Protein AF-A0A920QX71-F1 (afdb_monomer_lite)

Radius of gyration: 16.24 Å; chains: 1; bounding box: 43×26×51 Å

Sequence (111 aa):
MPLLYALRDELGLNNPLFGCGLAQCGACTVLMDGQPTRAPCVVPVAAATGKLQTLNGIRLPISPILCSKLLSTSKSFCGYCVNGWIMYSVALRETATRLQRMRRFVRSLRD

Structure (mmCIF, N/CA/C/O backbone):
data_AF-A0A920QX71-F1
#
_entry.id   AF-A0A920QX71-F1
#
loop_
_atom_site.group_PDB
_atom_site.id
_atom_site.type_symbol
_atom_site.label_atom_id
_atom_site.label_alt_id
_atom_site.label_comp_id
_atom_site.label_asym_id
_atom_site.label_entity_id
_atom_site.label_seq_id
_atom_site.pdbx_PDB_ins_code
_atom_site.Cartn_x
_atom_site.Cartn_y
_atom_site.Cartn_z
_atom_site.occupancy
_atom_site.B_iso_or_equiv
_atom_site.auth_seq_id
_atom_site.auth_comp_id
_atom_site.auth_asym_id
_atom_site.auth_atom_id
_atom_site.pdbx_PDB_model_num
ATOM 1 N N . MET A 1 1 ? -3.036 -7.388 -16.157 1.00 91.75 1 MET A N 1
ATOM 2 C CA . MET A 1 1 ? -2.042 -6.376 -15.740 1.00 91.75 1 MET A CA 1
ATOM 3 C C . MET A 1 1 ? -2.035 -6.239 -14.217 1.00 91.75 1 MET A C 1
ATOM 5 O O . MET A 1 1 ? -3.121 -6.172 -13.640 1.00 91.75 1 MET A O 1
ATOM 9 N N . PRO A 1 2 ? -0.857 -6.239 -13.566 1.00 95.81 2 PRO A N 1
ATOM 10 C CA . PRO A 1 2 ? -0.716 -5.872 -12.156 1.00 95.81 2 PRO A CA 1
ATOM 11 C C . PRO A 1 2 ? -1.242 -4.469 -11.836 1.00 95.81 2 PRO A C 1
ATOM 13 O O . PRO A 1 2 ? -1.062 -3.539 -12.620 1.00 95.81 2 PRO A O 1
ATOM 16 N N . LEU A 1 3 ? -1.847 -4.312 -10.660 1.00 96.06 3 LEU A N 1
ATOM 17 C CA . LEU A 1 3 ? -2.426 -3.059 -10.178 1.00 96.06 3 LEU A CA 1
ATOM 18 C C . LEU A 1 3 ? -1.407 -1.912 -10.186 1.00 96.06 3 LEU A C 1
ATOM 20 O O . LEU A 1 3 ? -1.758 -0.786 -10.517 1.00 96.06 3 LEU A O 1
ATOM 24 N N . LEU A 1 4 ? -0.146 -2.189 -9.854 1.00 96.19 4 LEU A N 1
ATOM 25 C CA . LEU A 1 4 ? 0.913 -1.181 -9.839 1.00 96.19 4 LEU A CA 1
ATOM 26 C C . LEU A 1 4 ? 1.075 -0.471 -11.189 1.00 96.19 4 LEU A C 1
ATOM 28 O O . LEU A 1 4 ? 1.216 0.747 -11.201 1.00 96.19 4 LEU A O 1
ATOM 32 N N . TYR A 1 5 ? 1.037 -1.209 -12.298 1.00 95.50 5 TYR A N 1
ATOM 33 C CA . TYR A 1 5 ? 1.189 -0.625 -13.633 1.00 95.50 5 TYR A CA 1
ATOM 34 C C . TYR A 1 5 ? -0.042 0.192 -14.019 1.00 95.50 5 TYR A C 1
ATOM 36 O O . TYR A 1 5 ? 0.097 1.319 -14.466 1.00 95.50 5 TYR A O 1
ATOM 44 N N . ALA A 1 6 ? -1.249 -0.284 -13.695 1.00 95.25 6 ALA A N 1
ATOM 45 C CA . ALA A 1 6 ? -2.459 0.520 -13.872 1.00 95.25 6 ALA A CA 1
ATOM 46 C C . ALA A 1 6 ? -2.394 1.845 -13.080 1.00 95.25 6 ALA A C 1
ATOM 48 O O . ALA A 1 6 ? -2.750 2.903 -13.586 1.00 95.25 6 ALA A O 1
ATOM 49 N N . LEU A 1 7 ? -1.906 1.815 -11.834 1.00 94.50 7 LEU A N 1
ATOM 50 C CA . LEU A 1 7 ? -1.780 3.024 -11.015 1.00 94.50 7 LEU A CA 1
ATOM 51 C C . LEU A 1 7 ? -0.736 4.002 -11.569 1.00 94.50 7 LEU A C 1
ATOM 53 O O . LEU A 1 7 ? -0.971 5.207 -11.548 1.00 94.50 7 LEU A O 1
ATOM 57 N N . ARG A 1 8 ? 0.417 3.508 -12.021 1.00 94.31 8 ARG A N 1
ATOM 58 C CA . ARG A 1 8 ? 1.532 4.355 -12.464 1.00 94.31 8 ARG A CA 1
ATOM 59 C C . ARG A 1 8 ? 1.371 4.824 -13.903 1.00 94.31 8 ARG A C 1
ATOM 61 O O . ARG A 1 8 ? 1.456 6.021 -14.150 1.00 94.31 8 ARG A O 1
ATOM 68 N N . ASP A 1 9 ? 1.132 3.888 -14.809 1.00 94.12 9 ASP A N 1
ATOM 69 C CA . ASP A 1 9 ? 1.249 4.104 -16.249 1.00 94.12 9 ASP A CA 1
ATOM 70 C C . ASP A 1 9 ? -0.056 4.678 -16.815 1.00 94.12 9 ASP A C 1
ATOM 72 O O . ASP A 1 9 ? -0.022 5.641 -17.573 1.00 94.12 9 ASP A O 1
ATOM 76 N N . GLU A 1 10 ? -1.209 4.169 -16.365 1.00 94.50 10 GLU A N 1
ATOM 77 C CA . GLU A 1 10 ? -2.523 4.644 -16.831 1.00 94.50 10 GLU A CA 1
ATOM 78 C C . GLU A 1 10 ? -3.039 5.841 -16.015 1.00 94.50 10 GLU A C 1
ATOM 80 O O . GLU A 1 10 ? -3.641 6.764 -16.559 1.00 94.50 10 GLU A O 1
ATOM 85 N N . LEU A 1 11 ? -2.821 5.844 -14.691 1.00 93.81 11 LEU A N 1
ATOM 86 C CA . LEU A 1 11 ? -3.369 6.868 -13.784 1.00 93.81 11 LEU A CA 1
ATOM 87 C C . LEU A 1 11 ? -2.343 7.910 -13.308 1.00 93.81 11 LEU A C 1
ATOM 89 O O . LEU A 1 11 ? -2.708 8.832 -12.575 1.00 93.81 11 LEU A O 1
ATOM 93 N N . GLY A 1 12 ? -1.063 7.778 -13.671 1.00 93.56 12 GLY A N 1
ATOM 94 C CA . GLY A 1 12 ? -0.013 8.738 -13.304 1.00 93.56 12 GLY A CA 1
ATOM 95 C C . GLY A 1 12 ? 0.299 8.814 -11.800 1.00 93.56 12 GLY A C 1
ATOM 96 O O . GLY A 1 12 ? 0.961 9.749 -11.336 1.00 93.56 12 GLY A O 1
ATOM 97 N N . LEU A 1 13 ? -0.173 7.857 -10.996 1.00 93.06 13 LEU A N 1
ATOM 98 C CA . LEU A 1 13 ? 0.045 7.816 -9.552 1.00 93.06 13 LEU A CA 1
ATOM 99 C C . LEU A 1 13 ? 1.407 7.178 -9.259 1.00 93.06 13 LEU A C 1
ATOM 101 O O . LEU A 1 13 ? 1.522 5.978 -9.023 1.00 93.06 13 LEU A O 1
ATOM 105 N N . ASN A 1 14 ? 2.450 8.007 -9.241 1.00 88.38 14 ASN A N 1
ATOM 106 C CA . ASN A 1 14 ? 3.848 7.560 -9.196 1.00 88.38 14 ASN A CA 1
ATOM 107 C C . ASN A 1 14 ? 4.412 7.210 -7.805 1.00 88.38 14 ASN A C 1
ATOM 109 O O . ASN A 1 14 ? 5.545 6.736 -7.716 1.00 88.38 14 ASN A O 1
ATOM 113 N N . ASN A 1 15 ? 3.657 7.431 -6.725 1.00 87.75 15 ASN A N 1
ATOM 114 C CA . ASN A 1 15 ? 4.131 7.184 -5.355 1.00 87.75 15 ASN A CA 1
ATOM 115 C C . ASN A 1 15 ? 4.209 5.699 -4.954 1.00 87.75 15 ASN A C 1
ATOM 117 O O . ASN A 1 15 ? 5.153 5.326 -4.260 1.00 87.75 15 ASN A O 1
ATOM 121 N N . PRO A 1 16 ? 3.296 4.812 -5.387 1.00 93.69 16 PRO A N 1
ATOM 122 C CA . PRO A 1 16 ? 3.557 3.379 -5.371 1.00 93.69 16 PRO A CA 1
ATOM 123 C C . PRO A 1 16 ? 4.767 3.068 -6.259 1.00 93.69 16 PRO A C 1
ATOM 125 O O . PRO A 1 16 ? 4.708 3.219 -7.479 1.00 93.69 16 PRO A O 1
ATOM 128 N N . LEU A 1 17 ? 5.881 2.659 -5.650 1.00 92.50 17 LEU A N 1
ATOM 129 C CA . LEU A 1 17 ? 7.152 2.447 -6.349 1.00 92.50 17 LEU A CA 1
ATOM 130 C C . LEU A 1 17 ? 7.378 0.972 -6.700 1.00 92.50 17 LEU A C 1
ATOM 132 O O . LEU A 1 17 ? 7.096 0.077 -5.898 1.00 92.50 17 LEU A O 1
ATOM 136 N N . PHE A 1 18 ? 7.934 0.711 -7.885 1.00 94.50 18 PHE A N 1
ATOM 137 C CA . PHE A 1 18 ? 8.363 -0.629 -8.291 1.00 94.50 18 PHE A CA 1
ATOM 138 C C . PHE A 1 18 ? 9.694 -0.995 -7.619 1.00 94.50 18 PHE A C 1
ATOM 140 O O . PHE A 1 18 ? 10.757 -0.653 -8.110 1.00 94.50 18 PHE A O 1
ATOM 147 N N . GLY A 1 19 ? 9.646 -1.694 -6.483 1.00 93.81 19 GLY A N 1
ATOM 148 C CA . GLY A 1 19 ? 10.862 -2.148 -5.796 1.00 93.81 19 GLY A CA 1
ATOM 149 C C . GLY A 1 19 ? 11.364 -3.505 -6.289 1.00 93.81 19 GLY A C 1
ATOM 150 O O . GLY A 1 19 ? 12.345 -3.592 -7.010 1.00 93.81 19 GLY A O 1
ATOM 151 N N . CYS A 1 20 ? 10.698 -4.582 -5.862 1.00 95.31 20 CYS A N 1
ATOM 152 C CA . CYS A 1 20 ? 11.166 -5.953 -6.104 1.00 95.31 20 CYS A CA 1
ATOM 153 C C . CYS A 1 20 ? 10.351 -6.753 -7.129 1.00 95.31 20 CYS A C 1
ATOM 155 O O . CYS A 1 20 ? 10.770 -7.840 -7.489 1.00 95.31 20 CYS A O 1
ATOM 157 N N . GLY A 1 21 ? 9.134 -6.330 -7.492 1.00 94.62 21 GLY A N 1
ATOM 158 C CA . GLY A 1 21 ? 8.222 -7.124 -8.340 1.00 94.62 21 GLY A CA 1
ATOM 159 C C . GLY A 1 21 ? 7.670 -8.425 -7.720 1.00 94.62 21 GLY A C 1
ATOM 160 O O . GLY A 1 21 ? 6.814 -9.058 -8.316 1.00 94.62 21 GLY A O 1
ATOM 161 N N . LEU A 1 22 ? 8.122 -8.806 -6.518 1.00 95.38 22 LEU A N 1
ATOM 162 C CA . LEU A 1 22 ? 7.819 -10.091 -5.863 1.00 9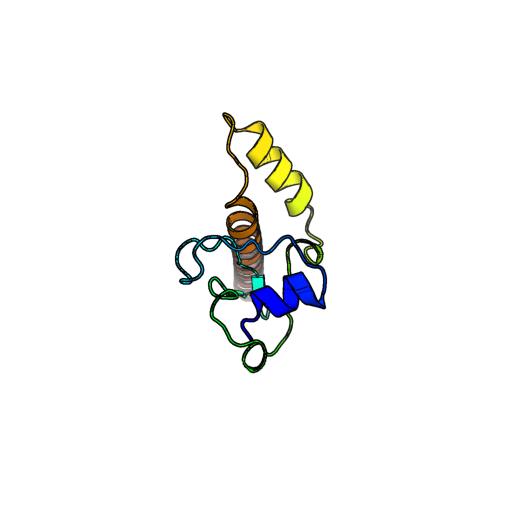5.38 22 LEU A CA 1
ATOM 163 C C . LEU A 1 22 ? 7.022 -9.967 -4.547 1.00 95.38 22 LEU A C 1
ATOM 165 O O . LEU A 1 22 ? 7.041 -10.873 -3.723 1.00 95.38 22 LEU A O 1
ATOM 169 N N . ALA A 1 23 ? 6.371 -8.826 -4.294 1.00 94.31 23 ALA A N 1
ATOM 170 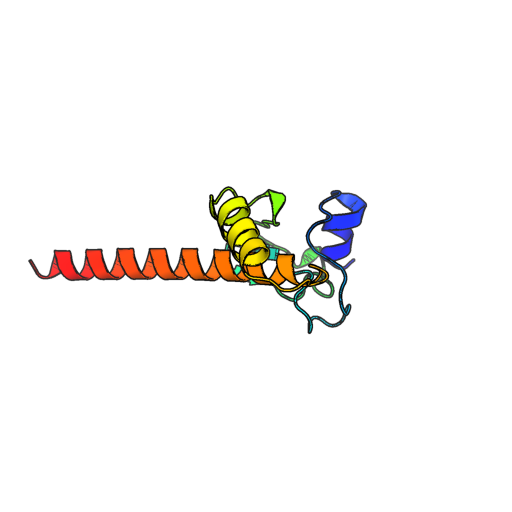C CA . ALA A 1 23 ? 5.624 -8.542 -3.053 1.00 94.31 23 ALA A CA 1
ATOM 171 C C . ALA A 1 23 ? 6.423 -8.603 -1.723 1.00 94.31 23 ALA A C 1
ATOM 173 O O . ALA A 1 23 ? 5.832 -8.638 -0.645 1.00 94.31 23 ALA A O 1
ATOM 174 N N . GLN A 1 24 ? 7.758 -8.534 -1.763 1.00 94.44 24 GLN A N 1
ATOM 175 C CA . GLN A 1 24 ? 8.609 -8.628 -0.566 1.00 94.44 24 GLN A CA 1
ATOM 176 C C . GLN A 1 24 ? 8.883 -7.260 0.089 1.00 94.44 24 GLN A C 1
ATOM 178 O O . GLN A 1 24 ? 8.614 -7.061 1.277 1.00 94.44 24 GLN A O 1
ATOM 183 N N . CYS A 1 25 ? 9.365 -6.284 -0.692 1.00 94.75 25 CYS A N 1
ATOM 184 C CA . CYS A 1 25 ? 9.867 -5.004 -0.164 1.00 94.75 25 CYS A CA 1
ATOM 185 C C . CYS A 1 25 ? 8.778 -4.043 0.348 1.00 94.75 25 CYS A C 1
ATOM 187 O O . CYS A 1 25 ? 9.060 -3.181 1.174 1.00 94.75 25 CYS A O 1
ATOM 189 N N . GLY A 1 26 ? 7.541 -4.150 -0.152 1.00 94.44 26 GLY A N 1
ATOM 190 C CA . GLY A 1 26 ? 6.4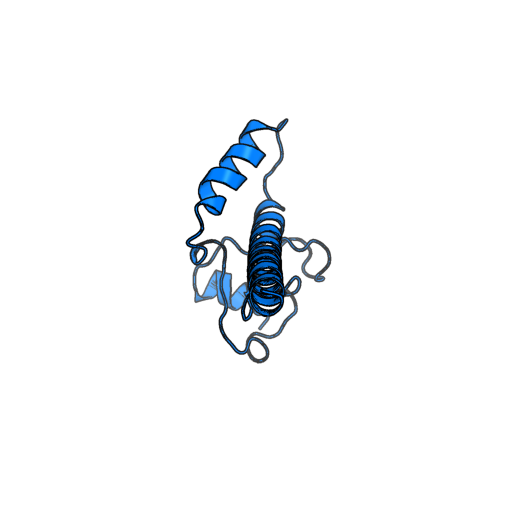42 -3.246 0.211 1.00 94.44 26 GLY A CA 1
ATOM 191 C C . GLY A 1 26 ? 6.550 -1.809 -0.332 1.00 94.44 26 GLY A C 1
ATOM 192 O O . GLY A 1 26 ? 5.709 -0.982 0.011 1.00 94.44 26 GLY A O 1
ATOM 193 N N . ALA A 1 27 ? 7.512 -1.484 -1.203 1.00 95.06 27 ALA A N 1
ATOM 194 C CA . ALA A 1 27 ? 7.637 -0.139 -1.790 1.00 95.06 27 ALA A CA 1
ATOM 195 C C . ALA A 1 27 ? 6.386 0.283 -2.591 1.00 95.06 27 ALA A C 1
ATOM 197 O O . ALA A 1 27 ? 5.992 1.447 -2.580 1.00 95.06 27 ALA A O 1
ATOM 198 N N . CYS A 1 28 ? 5.703 -0.686 -3.207 1.00 96.31 28 CYS A N 1
ATOM 199 C CA . CYS A 1 28 ? 4.474 -0.470 -3.969 1.00 96.31 28 CYS A CA 1
ATOM 200 C C . CYS A 1 28 ? 3.192 -0.420 -3.121 1.00 96.31 28 CYS A C 1
ATOM 202 O O . CYS A 1 28 ? 2.114 -0.459 -3.700 1.00 96.31 28 CYS A O 1
ATOM 204 N N . THR A 1 29 ? 3.276 -0.375 -1.783 1.00 96.19 29 THR A N 1
ATOM 205 C CA . THR A 1 29 ? 2.091 -0.485 -0.909 1.00 96.19 29 THR A CA 1
ATOM 206 C C . THR A 1 29 ? 1.058 0.604 -1.205 1.00 96.19 29 THR A C 1
ATOM 208 O O . THR A 1 29 ? 1.407 1.771 -1.388 1.00 96.19 29 THR A O 1
ATOM 211 N N . VAL A 1 30 ? -0.216 0.211 -1.204 1.00 95.31 30 VAL A N 1
ATOM 212 C CA . VAL A 1 30 ? -1.392 1.097 -1.240 1.00 95.31 30 VAL A CA 1
ATOM 213 C C . VAL A 1 30 ? -2.361 0.708 -0.124 1.00 95.31 30 VAL A C 1
ATOM 215 O O . VAL A 1 30 ? -2.183 -0.341 0.495 1.00 95.31 30 VAL A O 1
ATOM 218 N N . LEU A 1 31 ? -3.375 1.530 0.146 1.00 94.50 31 LEU A N 1
ATOM 219 C CA . LEU A 1 31 ? -4.489 1.132 1.004 1.00 94.50 31 LEU A CA 1
ATOM 220 C C . LEU A 1 31 ? -5.655 0.661 0.137 1.00 94.50 31 LEU A C 1
ATOM 222 O O . LEU A 1 31 ? -6.050 1.366 -0.790 1.00 94.50 31 LEU A O 1
ATOM 226 N N . MET A 1 32 ? -6.218 -0.490 0.476 1.00 93.56 32 MET A N 1
ATOM 227 C CA . MET A 1 32 ? -7.471 -1.009 -0.065 1.00 93.56 32 MET A CA 1
ATOM 228 C C . MET A 1 32 ? -8.452 -1.123 1.096 1.00 93.56 32 MET A C 1
ATOM 230 O O . MET A 1 32 ? -8.171 -1.815 2.074 1.00 93.56 32 MET A O 1
ATOM 234 N N . ASP A 1 33 ? -9.532 -0.345 1.053 1.00 91.75 33 ASP A N 1
ATOM 235 C CA . ASP A 1 33 ? -10.512 -0.230 2.144 1.00 91.75 33 ASP A CA 1
ATOM 236 C C . ASP A 1 33 ? -9.864 0.044 3.516 1.00 91.75 33 ASP A C 1
ATOM 238 O O . ASP A 1 33 ? -10.254 -0.472 4.564 1.00 91.75 33 ASP A O 1
ATOM 242 N N . GLY A 1 34 ? -8.820 0.879 3.504 1.00 90.19 34 GLY A N 1
ATOM 243 C CA . GLY A 1 34 ? -8.058 1.262 4.694 1.00 90.19 34 GLY A CA 1
ATOM 244 C C . GLY A 1 34 ? -7.033 0.227 5.173 1.00 90.19 34 GLY A C 1
ATOM 245 O O . GLY A 1 34 ? -6.303 0.518 6.121 1.00 90.19 34 GLY A O 1
ATOM 246 N N . GLN A 1 35 ? -6.927 -0.938 4.527 1.00 91.56 35 GLN A N 1
ATOM 247 C CA . GLN A 1 35 ? -5.923 -1.961 4.835 1.00 91.56 35 GLN A CA 1
ATOM 248 C C . GLN A 1 35 ? -4.707 -1.860 3.904 1.00 91.56 35 GLN A C 1
ATOM 250 O O . GLN A 1 35 ? -4.872 -1.643 2.705 1.00 91.56 35 GLN A O 1
ATOM 255 N N . PRO A 1 36 ? -3.474 -2.029 4.412 1.00 93.44 36 PRO A N 1
ATOM 256 C CA . PRO A 1 36 ? -2.275 -1.944 3.594 1.00 93.44 36 PRO A CA 1
ATOM 257 C C . PRO A 1 36 ? -2.107 -3.196 2.729 1.00 93.44 36 PRO A C 1
ATOM 259 O O . PRO A 1 36 ? -1.867 -4.296 3.226 1.00 93.44 36 PRO A O 1
ATOM 262 N N . THR A 1 37 ? -2.158 -3.020 1.413 1.00 92.88 37 THR A N 1
ATOM 263 C CA . THR A 1 37 ? -1.860 -4.061 0.426 1.00 92.88 37 THR A CA 1
ATOM 264 C C . THR A 1 37 ? -0.398 -3.937 0.003 1.00 92.88 37 THR A C 1
ATOM 266 O O . THR A 1 37 ? -0.038 -2.986 -0.685 1.00 92.88 37 THR A O 1
ATOM 269 N N . ARG A 1 38 ? 0.459 -4.898 0.384 1.00 86.25 38 ARG A N 1
ATOM 270 C CA . ARG A 1 38 ? 1.908 -4.909 0.045 1.00 86.25 38 ARG A CA 1
ATOM 271 C C . ARG A 1 38 ? 2.231 -5.327 -1.390 1.00 86.25 38 ARG A C 1
ATOM 273 O O . ARG A 1 38 ? 3.353 -5.139 -1.855 1.00 86.25 38 ARG A O 1
ATOM 280 N N . ALA A 1 39 ? 1.270 -5.963 -2.045 1.00 88.12 39 ALA A N 1
ATOM 281 C CA . ALA A 1 39 ? 1.443 -6.694 -3.287 1.00 88.12 39 ALA A CA 1
ATOM 282 C C . ALA A 1 39 ? 0.888 -6.033 -4.578 1.00 88.12 39 ALA A C 1
ATOM 284 O O . ALA A 1 39 ? 0.690 -6.777 -5.534 1.00 88.12 39 ALA A O 1
ATOM 285 N N . PRO A 1 40 ? 0.659 -4.704 -4.717 1.00 84.88 40 PRO A N 1
ATOM 286 C CA . PRO A 1 40 ? 0.163 -4.131 -5.979 1.00 84.88 40 PRO A CA 1
ATOM 287 C C . PRO A 1 40 ? 0.980 -4.495 -7.225 1.00 84.88 40 PRO A C 1
ATOM 289 O O . PRO A 1 40 ? 0.434 -4.534 -8.321 1.00 84.88 40 PRO A O 1
ATOM 292 N N . CYS A 1 41 ? 2.273 -4.799 -7.066 1.00 95.25 41 CYS A N 1
ATOM 293 C CA . CYS A 1 41 ? 3.139 -5.281 -8.148 1.00 95.25 41 CYS A CA 1
ATOM 294 C C . CYS A 1 41 ? 2.792 -6.680 -8.691 1.00 95.25 41 CYS A C 1
ATOM 296 O O . CYS A 1 41 ? 3.223 -7.000 -9.792 1.00 95.25 41 CYS A O 1
ATOM 298 N N . VAL A 1 42 ? 2.014 -7.491 -7.966 1.00 94.69 42 VAL A N 1
ATOM 299 C CA . VAL A 1 42 ? 1.597 -8.846 -8.387 1.00 94.69 42 VAL A CA 1
ATOM 300 C C . VAL A 1 42 ? 0.080 -9.058 -8.340 1.00 94.69 42 VAL A C 1
ATOM 302 O O . VAL A 1 42 ? -0.427 -9.967 -8.987 1.00 94.69 42 VAL A O 1
ATOM 305 N N . VAL A 1 43 ? -0.666 -8.219 -7.612 1.00 94.31 43 VAL A N 1
ATOM 306 C CA . VAL A 1 43 ? -2.136 -8.259 -7.568 1.00 94.31 43 VAL A CA 1
ATOM 307 C C . VAL A 1 43 ? -2.694 -7.831 -8.928 1.00 94.31 43 VAL A C 1
ATOM 309 O O . VAL A 1 43 ? -2.401 -6.715 -9.362 1.00 94.31 43 VAL A O 1
ATOM 312 N N . PRO A 1 44 ? -3.510 -8.656 -9.609 1.00 95.44 44 PRO A N 1
ATOM 313 C CA . PRO A 1 44 ? -4.181 -8.246 -10.837 1.00 95.44 44 PRO A CA 1
ATOM 314 C C . PRO A 1 44 ? -5.120 -7.064 -10.582 1.00 95.44 44 PRO A C 1
ATOM 316 O O . PRO A 1 44 ? -5.853 -7.067 -9.596 1.00 95.44 44 PRO A O 1
ATOM 319 N N . VAL A 1 45 ? -5.166 -6.089 -11.495 1.00 94.50 45 VAL A N 1
ATOM 320 C CA . VAL A 1 45 ? -6.072 -4.928 -11.370 1.00 94.50 45 VAL A CA 1
ATOM 321 C C . VAL A 1 45 ? -7.541 -5.345 -11.209 1.00 94.50 45 VAL A C 1
ATOM 323 O O . VAL A 1 45 ? -8.262 -4.745 -10.425 1.00 94.50 45 VAL A O 1
ATOM 326 N N . ALA A 1 46 ? -7.959 -6.435 -11.860 1.00 94.56 46 ALA A N 1
ATOM 327 C CA . ALA A 1 46 ? -9.314 -6.976 -11.753 1.00 94.56 46 ALA A CA 1
ATOM 328 C C . ALA A 1 46 ? -9.669 -7.486 -10.342 1.00 94.56 46 ALA A C 1
ATOM 330 O O . ALA A 1 46 ? -10.842 -7.540 -9.991 1.00 94.56 46 ALA A O 1
ATOM 331 N N . ALA A 1 47 ? -8.670 -7.849 -9.532 1.00 92.19 47 ALA A N 1
ATOM 332 C CA . ALA A 1 47 ? -8.864 -8.273 -8.146 1.00 92.19 47 ALA A CA 1
ATOM 333 C C . ALA A 1 47 ? -8.871 -7.090 -7.161 1.00 92.19 47 ALA A C 1
ATOM 335 O O . ALA A 1 47 ? -9.138 -7.275 -5.976 1.00 92.19 47 ALA A O 1
ATOM 336 N N . ALA A 1 48 ? -8.557 -5.877 -7.625 1.00 90.88 48 ALA A N 1
ATOM 337 C CA . ALA A 1 48 ? -8.525 -4.686 -6.794 1.00 90.88 48 ALA A CA 1
ATOM 338 C C . ALA A 1 48 ? -9.928 -4.076 -6.674 1.00 90.88 48 ALA A C 1
ATOM 340 O O . ALA A 1 48 ? -10.263 -3.095 -7.336 1.00 90.88 48 ALA A O 1
ATOM 341 N N . THR A 1 49 ? -10.760 -4.685 -5.834 1.00 89.44 49 THR A N 1
ATOM 342 C CA . THR A 1 49 ? -12.117 -4.212 -5.540 1.00 89.44 49 THR A CA 1
ATOM 343 C C . THR A 1 49 ? -12.126 -3.270 -4.338 1.00 89.44 49 THR A C 1
ATOM 345 O O . THR A 1 49 ? -11.336 -3.444 -3.414 1.00 89.44 49 THR A O 1
ATOM 348 N N . GLY A 1 50 ? -13.051 -2.309 -4.319 1.00 90.38 50 GLY A N 1
ATOM 349 C CA . GLY A 1 50 ? -13.222 -1.385 -3.195 1.00 90.38 50 GLY A CA 1
ATOM 350 C C . GLY A 1 50 ? -12.439 -0.081 -3.343 1.00 90.38 50 GLY A C 1
ATOM 351 O O . GLY A 1 50 ? -12.020 0.313 -4.436 1.00 90.38 50 GLY A O 1
ATOM 352 N N . LYS A 1 51 ? -12.284 0.644 -2.234 1.00 92.00 51 LYS A N 1
ATOM 353 C CA . LYS A 1 51 ? -11.656 1.965 -2.233 1.00 92.00 51 LYS A CA 1
ATOM 354 C C . LYS A 1 51 ? -10.139 1.833 -2.196 1.00 92.00 51 LYS A C 1
ATOM 356 O O . LYS A 1 51 ? -9.555 1.516 -1.160 1.00 92.00 51 LYS A O 1
ATOM 361 N N . LEU A 1 52 ? -9.497 2.190 -3.301 1.00 92.62 52 LEU A N 1
ATOM 362 C CA . LEU A 1 52 ? -8.050 2.354 -3.366 1.00 92.62 52 LEU A CA 1
ATOM 363 C C . LEU A 1 52 ? -7.628 3.758 -2.929 1.00 92.62 52 LEU A C 1
ATOM 365 O O . LEU A 1 52 ? -8.189 4.765 -3.365 1.00 92.62 52 LEU A O 1
ATOM 369 N N . GLN A 1 53 ? -6.604 3.834 -2.084 1.00 92.88 53 GLN A N 1
ATOM 370 C CA . GLN A 1 53 ? -5.943 5.085 -1.727 1.00 92.88 53 GLN A CA 1
ATOM 371 C C . GLN A 1 53 ? -4.429 4.929 -1.860 1.00 92.88 53 GLN A C 1
ATOM 373 O O . GLN A 1 53 ? -3.824 4.015 -1.301 1.00 92.88 53 GLN A O 1
ATOM 378 N N . THR A 1 54 ? -3.817 5.853 -2.592 1.00 92.88 54 THR A N 1
ATOM 379 C CA . THR A 1 54 ? -2.362 6.024 -2.682 1.00 92.88 54 THR A CA 1
ATOM 380 C C . THR A 1 54 ? -1.916 7.163 -1.766 1.00 92.88 54 THR A C 1
ATOM 382 O O . THR A 1 54 ? -2.749 7.820 -1.133 1.00 92.88 54 THR A O 1
ATOM 385 N N . LEU A 1 55 ? -0.609 7.442 -1.728 1.00 88.25 55 LEU A N 1
ATOM 386 C CA . LEU A 1 55 ? -0.056 8.552 -0.953 1.00 88.25 55 LEU A CA 1
ATOM 387 C C . LEU A 1 55 ? -0.749 9.895 -1.250 1.00 88.25 55 LEU A C 1
ATOM 389 O O . LEU A 1 55 ? -1.046 10.645 -0.325 1.00 88.25 55 LEU A O 1
ATOM 393 N N . ASN A 1 56 ? -1.097 10.156 -2.515 1.00 85.19 56 ASN A N 1
ATOM 394 C CA . ASN A 1 56 ? -1.767 11.391 -2.943 1.00 85.19 56 ASN A CA 1
ATOM 395 C C . ASN A 1 56 ? -3.183 11.531 -2.357 1.00 85.19 56 ASN A C 1
ATOM 397 O O . ASN A 1 56 ? -3.689 12.639 -2.210 1.00 85.19 56 ASN A O 1
ATOM 401 N N . GLY A 1 57 ? -3.837 10.412 -2.036 1.00 85.44 57 GLY A N 1
ATOM 402 C CA . GLY A 1 57 ? -5.189 10.386 -1.477 1.00 85.44 57 GLY A CA 1
ATOM 403 C C . GLY A 1 57 ? -5.236 10.507 0.049 1.00 85.44 57 GLY A C 1
ATOM 404 O O . GLY A 1 57 ? -6.329 10.558 0.621 1.00 85.44 57 GLY A O 1
ATOM 405 N N . ILE A 1 58 ? -4.084 10.526 0.727 1.00 84.12 58 ILE A N 1
ATOM 406 C CA . ILE A 1 58 ? -4.006 10.635 2.184 1.00 84.12 58 ILE A CA 1
ATOM 407 C C . ILE A 1 58 ? -4.112 12.109 2.584 1.00 84.12 58 ILE A C 1
ATOM 409 O O . ILE A 1 58 ? -3.185 12.891 2.413 1.00 84.12 58 ILE A O 1
ATOM 413 N N . ARG A 1 59 ? -5.242 12.479 3.196 1.00 72.44 59 ARG A N 1
ATOM 414 C CA . ARG A 1 59 ? -5.497 13.832 3.734 1.00 72.44 59 ARG A CA 1
ATOM 415 C C . ARG A 1 59 ? -5.031 14.025 5.180 1.00 72.44 59 ARG A C 1
ATOM 417 O O . ARG A 1 59 ? -5.467 14.947 5.863 1.00 72.44 59 ARG A O 1
ATOM 424 N N . LEU A 1 60 ? -4.191 13.130 5.693 1.00 63.66 60 LEU A N 1
ATOM 425 C CA . LEU A 1 60 ? -3.717 13.234 7.067 1.00 63.66 60 LEU A CA 1
ATOM 426 C C . LEU A 1 60 ? -2.602 14.287 7.161 1.00 63.66 60 LEU A C 1
ATOM 428 O O . LEU A 1 60 ? -1.689 14.259 6.336 1.00 63.66 60 LEU A O 1
ATOM 432 N N . PRO A 1 61 ? -2.552 15.092 8.244 1.00 56.06 61 PRO A N 1
ATOM 433 C CA . PRO A 1 61 ? -1.392 15.943 8.545 1.00 56.06 61 PRO A CA 1
ATOM 434 C C . PRO A 1 61 ? -0.107 15.124 8.786 1.00 56.06 61 PRO A C 1
ATOM 436 O O . PRO A 1 61 ? 0.976 15.672 8.945 1.00 56.06 61 PRO A O 1
ATOM 439 N N . ILE A 1 62 ? -0.222 13.792 8.789 1.00 55.53 62 ILE A N 1
ATOM 440 C CA . ILE A 1 62 ? 0.881 12.834 8.804 1.00 55.53 62 ILE A CA 1
ATOM 441 C C . ILE A 1 62 ? 1.716 12.907 7.539 1.00 55.53 62 ILE A C 1
ATOM 443 O O . ILE A 1 62 ? 2.915 12.734 7.663 1.00 55.53 62 ILE A O 1
ATOM 447 N N . SER A 1 63 ? 1.157 13.169 6.354 1.00 56.94 63 SER A N 1
ATOM 448 C CA . SER A 1 63 ? 1.996 13.229 5.147 1.00 56.94 63 SER A CA 1
ATOM 449 C C . SER A 1 63 ? 3.129 14.257 5.325 1.00 56.94 63 SER A C 1
ATOM 451 O O . SER A 1 63 ? 4.282 13.859 5.194 1.00 56.94 63 SER A O 1
ATOM 453 N N . PRO A 1 64 ? 2.866 15.503 5.766 1.00 57.84 64 PRO A N 1
ATOM 454 C CA . PRO A 1 64 ? 3.937 16.457 6.041 1.00 57.84 64 PRO A CA 1
ATOM 455 C C . PRO A 1 64 ? 4.681 16.195 7.352 1.00 57.84 64 PRO A C 1
ATOM 457 O O . PRO A 1 64 ? 5.900 16.283 7.357 1.00 57.84 64 PRO A O 1
ATOM 460 N N . ILE A 1 65 ? 3.992 15.871 8.457 1.00 62.22 65 ILE A N 1
ATOM 461 C CA . ILE A 1 65 ? 4.625 15.752 9.790 1.00 62.22 65 ILE A CA 1
ATOM 462 C C . ILE A 1 65 ? 5.442 14.464 9.929 1.00 62.22 65 ILE A C 1
ATOM 464 O O . ILE A 1 65 ? 6.503 14.467 10.541 1.00 62.22 65 ILE A O 1
ATOM 468 N N . LEU A 1 66 ? 4.964 13.343 9.390 1.00 63.69 66 LEU A N 1
ATOM 469 C CA . LEU A 1 66 ? 5.709 12.086 9.398 1.00 63.69 66 LEU A CA 1
ATOM 470 C C . LEU A 1 66 ? 6.853 12.145 8.395 1.00 63.69 66 LEU A C 1
ATOM 472 O O . LEU A 1 66 ? 7.946 11.732 8.761 1.00 63.69 66 LEU A O 1
ATOM 476 N N . CYS A 1 67 ? 6.650 12.706 7.193 1.00 63.62 67 CYS A N 1
ATOM 477 C CA . CYS A 1 67 ? 7.769 12.965 6.283 1.00 63.62 67 CYS A CA 1
ATOM 478 C C . CYS A 1 67 ? 8.787 13.906 6.921 1.00 63.62 67 CYS A C 1
ATOM 480 O O . CYS A 1 67 ? 9.964 13.579 6.922 1.00 63.62 67 CYS A O 1
ATOM 482 N N . SER A 1 68 ? 8.369 15.029 7.511 1.00 64.25 68 SER A N 1
ATOM 483 C CA . SER A 1 68 ? 9.300 15.974 8.133 1.00 64.25 68 SER A CA 1
ATOM 484 C C . SER A 1 68 ? 10.020 15.356 9.320 1.00 64.25 68 SER A C 1
ATOM 486 O O . SER A 1 68 ? 11.216 15.570 9.453 1.00 64.25 68 SER A O 1
ATOM 488 N N . LYS A 1 69 ? 9.349 14.531 10.132 1.00 65.81 69 LYS A N 1
ATOM 489 C CA . LYS A 1 69 ? 9.968 13.852 11.275 1.00 65.81 69 LYS A CA 1
ATOM 490 C C . LYS A 1 69 ? 10.894 12.708 10.856 1.00 65.81 69 LYS A C 1
ATOM 492 O O . LYS A 1 69 ? 11.945 12.537 11.468 1.00 65.81 69 LYS A O 1
ATOM 497 N N . LEU A 1 70 ? 10.546 11.964 9.802 1.00 62.50 70 LEU A N 1
ATOM 498 C CA . LEU A 1 70 ? 11.422 10.970 9.166 1.00 62.50 70 LEU A CA 1
ATOM 499 C C . LEU A 1 70 ? 12.665 11.641 8.573 1.00 62.50 70 LEU A C 1
ATOM 501 O O . LEU A 1 70 ? 13.769 11.175 8.817 1.00 62.50 70 LEU A O 1
ATOM 505 N N . LEU A 1 71 ? 12.489 12.753 7.856 1.00 63.44 71 LEU A N 1
ATOM 506 C CA . LEU A 1 71 ? 13.574 13.517 7.235 1.00 63.44 71 LEU A CA 1
ATOM 507 C C . LEU A 1 71 ? 14.439 14.243 8.277 1.00 63.44 71 LEU A C 1
ATOM 509 O O . LEU A 1 71 ? 15.653 14.314 8.119 1.00 63.44 71 LEU A O 1
ATOM 513 N N . SER A 1 72 ? 13.846 14.749 9.364 1.00 65.25 72 SER A N 1
ATOM 514 C CA . SER A 1 72 ? 14.569 15.467 10.423 1.00 65.25 72 SER A CA 1
ATOM 515 C C . SER A 1 72 ? 15.400 14.550 11.318 1.00 65.25 72 SER A C 1
ATOM 517 O O . SER A 1 72 ? 16.246 15.034 12.061 1.00 65.25 72 SER A O 1
ATOM 519 N N . THR A 1 73 ? 15.126 13.241 11.318 1.00 63.50 73 THR A N 1
ATOM 520 C CA . THR A 1 73 ? 15.806 12.265 12.190 1.00 63.50 73 THR A CA 1
ATOM 521 C C . THR A 1 73 ? 16.914 11.472 11.489 1.00 63.50 73 THR A C 1
ATOM 523 O O . THR A 1 73 ? 17.575 10.656 12.129 1.00 63.50 73 THR A O 1
ATOM 526 N N . SER A 1 74 ? 17.182 11.720 10.206 1.00 54.88 74 SER A N 1
ATOM 527 C CA . SER A 1 74 ? 18.070 10.893 9.377 1.00 54.88 74 SER A CA 1
ATOM 528 C C . SER A 1 74 ? 19.169 11.730 8.714 1.00 54.88 74 SER A C 1
ATOM 530 O O . SER A 1 74 ? 18.863 12.677 8.001 1.00 54.88 74 SER A O 1
ATOM 532 N N . LYS A 1 75 ? 20.473 11.501 8.930 1.00 61.41 75 LYS A N 1
ATOM 533 C CA . LYS A 1 75 ? 21.263 10.385 8.361 1.00 61.41 75 LYS A CA 1
ATOM 534 C C . LYS A 1 75 ? 20.733 9.959 6.986 1.00 61.41 75 LYS A C 1
ATOM 536 O O . LYS A 1 75 ? 19.853 9.115 6.909 1.00 61.41 75 LYS A O 1
ATOM 541 N N . SER A 1 76 ? 21.256 10.581 5.932 1.00 56.97 76 SER A N 1
ATOM 542 C CA . SER A 1 76 ? 20.894 10.416 4.518 1.00 56.97 76 SER A CA 1
ATOM 543 C C . SER A 1 76 ? 20.396 9.008 4.145 1.00 56.97 76 SER A C 1
ATOM 545 O O . SER A 1 76 ? 21.173 8.055 4.154 1.00 56.97 76 SER A O 1
ATOM 547 N N . PHE A 1 77 ? 19.117 8.877 3.773 1.00 75.69 77 PHE A N 1
ATOM 548 C CA . PHE A 1 77 ? 18.553 7.663 3.166 1.00 75.69 77 PHE A CA 1
ATOM 549 C C . PHE A 1 77 ? 17.927 7.975 1.798 1.00 75.69 77 PHE A C 1
ATOM 551 O O . PHE A 1 77 ? 17.476 9.090 1.554 1.00 75.69 77 PHE A O 1
ATOM 558 N N . CYS A 1 78 ? 17.876 6.988 0.895 1.00 85.00 78 CYS A N 1
ATOM 559 C CA . CYS A 1 78 ? 17.448 7.174 -0.503 1.00 85.00 78 CYS A CA 1
ATOM 560 C C . CYS A 1 78 ? 15.933 7.382 -0.702 1.00 85.00 78 CYS A C 1
ATOM 562 O O . CYS A 1 78 ? 15.489 7.703 -1.798 1.00 85.00 78 CYS A O 1
ATOM 564 N N . GLY A 1 79 ? 15.122 7.151 0.331 1.00 82.19 79 GLY A N 1
ATOM 565 C CA . GLY A 1 79 ? 13.686 7.450 0.334 1.00 82.19 79 GLY A CA 1
ATOM 566 C C . GLY A 1 79 ? 12.799 6.415 -0.365 1.00 82.19 79 GLY A C 1
ATOM 567 O O . GLY A 1 79 ? 11.579 6.489 -0.263 1.00 82.19 79 GLY A O 1
ATOM 568 N N . TYR A 1 80 ? 13.37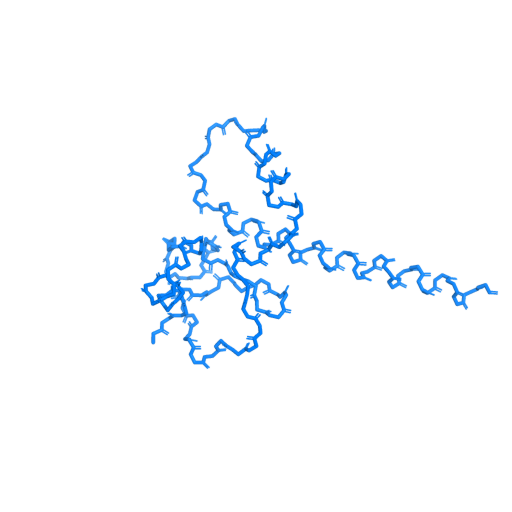6 5.403 -1.014 1.00 88.31 80 TYR A N 1
ATOM 569 C CA . TYR A 1 80 ? 12.623 4.468 -1.856 1.00 88.31 80 TYR A CA 1
ATOM 570 C C . TYR A 1 80 ? 11.538 3.680 -1.099 1.00 88.31 80 TYR A C 1
ATOM 572 O O . TYR A 1 80 ? 10.443 3.440 -1.603 1.00 88.31 80 TYR A O 1
ATOM 580 N N . CYS A 1 81 ? 11.811 3.302 0.152 1.00 89.12 81 CYS A N 1
ATOM 581 C CA . CYS A 1 81 ? 10.872 2.543 0.984 1.00 89.12 81 CYS A CA 1
ATOM 582 C C . CYS A 1 81 ? 9.836 3.422 1.709 1.00 89.12 81 CYS A C 1
ATOM 584 O O . CYS A 1 81 ? 8.935 2.889 2.362 1.00 89.12 81 CYS A O 1
ATOM 586 N N . VAL A 1 82 ? 9.936 4.753 1.600 1.00 87.19 82 VAL A N 1
ATOM 587 C CA . VAL A 1 82 ? 9.131 5.698 2.390 1.00 87.19 82 VAL A CA 1
ATOM 588 C C . VAL A 1 82 ? 7.642 5.579 2.075 1.00 87.19 82 VAL A C 1
ATOM 590 O O . VAL A 1 82 ? 6.841 5.609 3.008 1.00 87.19 82 VAL A O 1
ATOM 593 N N . ASN A 1 83 ? 7.257 5.355 0.810 1.00 91.00 83 ASN A N 1
ATOM 594 C CA . ASN A 1 83 ? 5.852 5.113 0.458 1.00 91.00 83 ASN A CA 1
ATOM 595 C C . ASN A 1 83 ? 5.272 3.962 1.299 1.00 91.00 83 ASN A C 1
ATOM 597 O O . ASN A 1 83 ? 4.269 4.141 1.983 1.00 91.00 83 ASN A O 1
ATOM 601 N N . GLY A 1 84 ? 5.958 2.815 1.338 1.00 91.88 84 GLY A N 1
ATOM 602 C CA . GLY A 1 84 ? 5.544 1.664 2.142 1.00 91.88 84 GLY A CA 1
ATOM 603 C C . GLY A 1 84 ? 5.358 2.014 3.618 1.00 91.88 84 GLY A C 1
ATOM 604 O O . GLY A 1 84 ? 4.302 1.739 4.190 1.00 91.88 84 GLY A O 1
ATOM 605 N N . TRP A 1 85 ? 6.346 2.674 4.226 1.00 89.38 85 TRP A N 1
ATOM 606 C CA . TRP A 1 85 ? 6.283 3.070 5.636 1.00 89.38 85 TRP A CA 1
ATOM 607 C C . TRP A 1 85 ? 5.115 4.007 5.941 1.00 89.38 85 TRP A C 1
ATOM 609 O O . TRP A 1 85 ? 4.432 3.815 6.951 1.00 89.38 85 TRP A O 1
ATOM 619 N N . ILE A 1 86 ? 4.846 4.988 5.077 1.00 88.31 86 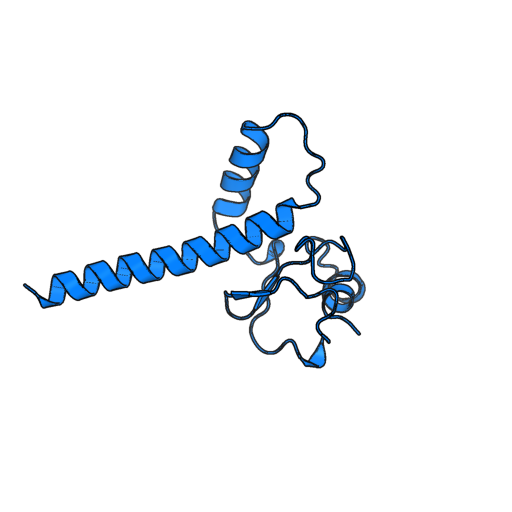ILE A N 1
ATOM 620 C CA . ILE A 1 86 ? 3.74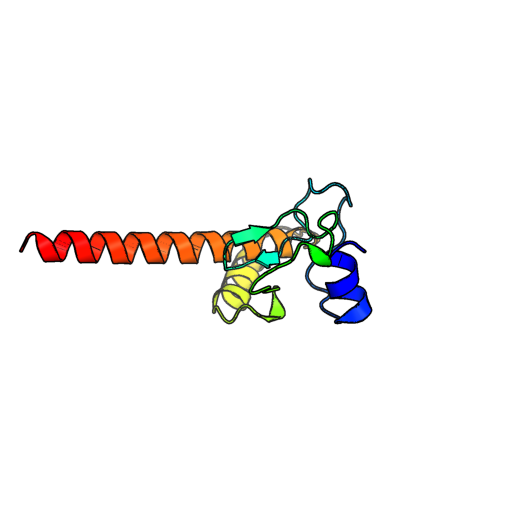0 5.926 5.287 1.00 88.31 86 ILE A CA 1
ATOM 621 C C . ILE A 1 86 ? 2.401 5.196 5.203 1.00 88.31 86 ILE A C 1
ATOM 623 O O . ILE A 1 86 ? 1.581 5.349 6.108 1.00 88.31 86 ILE A O 1
ATOM 627 N N . MET A 1 87 ? 2.187 4.372 4.174 1.00 91.94 87 MET A N 1
ATOM 628 C CA . MET A 1 87 ? 0.919 3.651 4.001 1.00 91.94 87 MET A CA 1
ATOM 629 C C . MET A 1 87 ? 0.614 2.750 5.204 1.00 91.94 87 MET A C 1
ATOM 631 O O . MET A 1 87 ? -0.502 2.765 5.726 1.00 91.94 87 MET A O 1
ATOM 635 N N . TYR A 1 88 ? 1.625 2.046 5.719 1.00 91.56 88 TYR A N 1
ATOM 636 C CA . TYR A 1 88 ? 1.507 1.278 6.960 1.00 91.56 88 TYR A CA 1
ATOM 637 C C . TYR A 1 88 ? 1.208 2.144 8.183 1.00 91.56 88 TYR A C 1
ATOM 639 O O . TYR A 1 88 ? 0.337 1.802 8.983 1.00 91.56 88 TYR A O 1
ATOM 647 N N . SER A 1 89 ? 1.904 3.271 8.327 1.00 88.94 89 SER A N 1
ATOM 648 C CA . SER A 1 89 ? 1.705 4.187 9.454 1.00 88.94 89 SER A CA 1
ATOM 649 C C . SER A 1 89 ? 0.283 4.749 9.481 1.00 88.94 89 SER A C 1
ATOM 651 O O . SER A 1 89 ? -0.323 4.866 10.549 1.00 88.94 89 SER A O 1
ATOM 653 N N . VAL A 1 90 ? -0.278 5.052 8.308 1.00 88.44 90 VAL A N 1
ATOM 654 C CA . VAL A 1 90 ? -1.670 5.490 8.173 1.00 88.44 90 VAL A CA 1
ATOM 655 C C . VAL A 1 90 ? -2.637 4.391 8.601 1.00 88.44 90 VAL A C 1
ATOM 657 O O . VAL A 1 90 ? -3.473 4.641 9.470 1.00 88.44 90 VAL A O 1
ATOM 660 N N . ALA A 1 91 ? -2.490 3.174 8.071 1.00 90.50 91 ALA A N 1
ATOM 661 C CA . ALA A 1 91 ? -3.348 2.048 8.449 1.00 90.50 91 ALA A CA 1
ATOM 662 C C . ALA A 1 91 ? -3.303 1.756 9.960 1.00 90.50 91 ALA A C 1
ATOM 664 O O . ALA A 1 91 ? -4.339 1.547 10.606 1.00 90.50 91 ALA A O 1
ATOM 665 N N . LEU A 1 92 ? -2.102 1.789 10.546 1.00 89.62 92 LEU A N 1
ATOM 666 C CA . LEU A 1 92 ? -1.908 1.563 11.974 1.00 89.62 92 LEU A CA 1
ATOM 667 C C . LEU A 1 92 ? -2.606 2.638 12.814 1.00 89.62 92 LEU A C 1
ATOM 669 O O . LEU A 1 92 ? -3.284 2.312 13.791 1.00 89.62 92 LEU A O 1
ATOM 673 N N . ARG A 1 93 ? -2.491 3.916 12.433 1.00 85.75 93 ARG A N 1
ATOM 674 C CA . ARG A 1 93 ? -3.160 5.013 13.145 1.00 85.75 93 ARG A CA 1
ATOM 675 C C . ARG A 1 93 ? -4.678 4.901 13.089 1.00 85.75 93 ARG A C 1
ATOM 677 O O . ARG A 1 93 ? -5.325 5.132 14.114 1.00 85.75 93 ARG A O 1
ATOM 684 N N . GLU A 1 94 ? -5.250 4.601 11.928 1.00 86.12 94 GLU A N 1
ATOM 685 C CA . GLU A 1 94 ? -6.704 4.445 11.795 1.00 86.12 94 GLU A CA 1
ATOM 686 C C . GLU A 1 94 ? -7.206 3.325 12.717 1.00 86.12 94 GLU A C 1
ATOM 688 O O . GLU A 1 94 ? -8.146 3.512 13.498 1.00 86.12 94 GLU A O 1
ATOM 693 N N . THR A 1 95 ? -6.482 2.202 12.741 1.00 86.81 95 THR A N 1
ATOM 694 C CA . THR A 1 95 ? -6.766 1.075 13.641 1.00 86.81 95 THR A CA 1
ATOM 695 C C . THR A 1 95 ? -6.657 1.483 15.116 1.00 86.81 95 THR A C 1
ATOM 697 O O . THR A 1 95 ? -7.574 1.232 15.904 1.00 86.81 95 THR A O 1
ATOM 700 N N . ALA A 1 96 ? -5.582 2.175 15.504 1.00 84.56 96 ALA A N 1
ATOM 701 C CA . ALA A 1 96 ? -5.378 2.648 16.874 1.00 84.56 96 ALA A CA 1
ATOM 702 C C . ALA A 1 96 ? -6.463 3.647 17.317 1.00 84.56 96 ALA A C 1
ATOM 704 O O . ALA A 1 96 ? -6.970 3.563 18.437 1.00 84.56 96 ALA A O 1
ATOM 705 N N . THR A 1 97 ? -6.873 4.554 16.427 1.00 83.88 97 THR A N 1
ATOM 706 C CA . THR A 1 97 ? -7.931 5.542 16.687 1.00 83.88 97 THR A CA 1
ATOM 707 C C . THR A 1 97 ? -9.270 4.845 16.928 1.00 83.88 97 THR A C 1
ATOM 709 O O . THR A 1 97 ? -9.993 5.196 17.867 1.00 83.88 97 THR A O 1
ATOM 712 N N . ARG A 1 98 ? -9.583 3.810 16.137 1.00 84.94 98 ARG A N 1
ATOM 713 C CA . ARG A 1 98 ? -10.779 2.978 16.325 1.00 84.94 98 ARG A CA 1
ATOM 714 C C . ARG A 1 98 ? -10.766 2.275 17.683 1.00 84.94 98 ARG A C 1
ATOM 716 O O . ARG A 1 98 ? -11.754 2.351 18.411 1.00 84.94 98 ARG A O 1
ATOM 723 N N . LEU A 1 99 ? -9.636 1.678 18.065 1.00 86.81 99 LEU A N 1
ATOM 724 C CA . LEU A 1 99 ? -9.474 1.027 19.371 1.00 86.81 99 LEU A CA 1
ATOM 725 C C . LEU A 1 99 ? -9.638 2.011 20.536 1.00 86.81 99 LEU A C 1
ATOM 727 O O . LEU A 1 99 ? -10.309 1.699 21.518 1.00 86.81 99 LEU A O 1
ATOM 731 N N . GLN A 1 100 ? -9.076 3.217 20.437 1.00 88.69 100 GLN A N 1
ATOM 732 C CA . GLN A 1 100 ? -9.229 4.252 21.464 1.00 88.69 100 GLN A CA 1
ATOM 733 C C . GLN A 1 100 ? -10.680 4.731 21.612 1.00 88.69 100 GLN A C 1
ATOM 735 O O . GLN A 1 100 ? -11.121 5.005 22.729 1.00 88.69 100 GLN A O 1
ATOM 740 N N . ARG A 1 101 ? -11.427 4.847 20.507 1.00 87.38 101 ARG A N 1
ATOM 741 C CA . ARG A 1 101 ? -12.861 5.185 20.536 1.00 87.38 101 ARG A CA 1
ATOM 742 C C . ARG A 1 101 ? -13.677 4.069 21.179 1.00 87.38 101 ARG A C 1
ATOM 744 O O . ARG A 1 101 ? -14.463 4.346 22.077 1.00 87.38 101 ARG A O 1
ATOM 751 N N . MET A 1 102 ? -13.419 2.820 20.794 1.00 88.81 102 MET A N 1
ATOM 752 C CA . MET A 1 102 ? -14.073 1.652 21.385 1.00 88.81 102 MET A CA 1
ATOM 753 C C . MET A 1 102 ? -13.807 1.559 22.892 1.00 88.81 102 MET A C 1
ATOM 755 O O . MET A 1 102 ? -14.738 1.386 23.668 1.00 88.81 102 MET A O 1
ATOM 759 N N . ARG A 1 103 ? -12.556 1.760 23.332 1.00 91.88 103 ARG A N 1
ATOM 760 C CA . ARG A 1 103 ? -12.203 1.791 24.763 1.00 91.88 103 ARG A CA 1
ATOM 761 C C . ARG A 1 103 ? -12.950 2.882 25.531 1.00 91.88 103 ARG A C 1
ATOM 763 O O . ARG A 1 103 ? -13.349 2.639 26.662 1.00 91.88 103 ARG A O 1
ATOM 770 N N . ARG A 1 104 ? -13.127 4.068 24.939 1.00 91.69 104 ARG A N 1
ATOM 771 C CA . ARG A 1 104 ? -13.908 5.158 25.549 1.00 91.69 104 ARG A CA 1
ATOM 772 C C . ARG A 1 104 ? -15.389 4.802 25.661 1.00 91.69 104 ARG A C 1
ATOM 774 O O . ARG A 1 104 ? -15.951 4.979 26.730 1.00 91.69 104 ARG A O 1
ATOM 781 N N . PHE A 1 105 ? -15.972 4.241 24.607 1.00 91.94 105 PHE A N 1
ATOM 782 C CA . PHE A 1 105 ? -17.367 3.799 24.603 1.00 91.94 105 PHE A CA 1
ATOM 783 C C . PHE A 1 105 ? -17.639 2.694 25.634 1.00 91.94 105 PHE A C 1
ATOM 785 O O . PHE A 1 105 ? -18.585 2.777 26.402 1.00 91.94 105 PHE A O 1
ATOM 792 N N . VAL A 1 106 ? -16.772 1.681 25.722 1.00 93.12 106 VAL A N 1
ATOM 793 C CA . VAL A 1 106 ? -16.924 0.612 26.726 1.00 93.12 106 VAL A CA 1
ATOM 794 C C . VAL A 1 106 ? -16.826 1.157 28.155 1.00 93.12 106 VAL A C 1
ATOM 796 O O . VAL A 1 106 ? -17.488 0.636 29.047 1.00 93.12 106 VAL A O 1
ATOM 799 N N . ARG A 1 107 ? -16.013 2.197 28.390 1.00 93.56 107 ARG A N 1
ATOM 800 C CA . ARG A 1 107 ? -15.945 2.865 29.699 1.00 93.56 107 ARG A CA 1
ATOM 801 C C . ARG A 1 107 ? -17.244 3.601 30.028 1.00 93.56 107 ARG A C 1
ATOM 803 O O . ARG A 1 107 ? -17.724 3.423 31.133 1.00 93.56 107 ARG A O 1
ATOM 810 N N . SER A 1 108 ? -17.842 4.314 29.071 1.00 92.94 108 SER A N 1
ATOM 811 C CA . SER A 1 108 ? -19.097 5.052 29.295 1.00 92.94 108 SER A CA 1
ATOM 812 C C . SER A 1 108 ? -20.336 4.172 29.479 1.00 92.94 108 SER A C 1
ATOM 814 O O . SER A 1 108 ? -21.388 4.694 29.798 1.00 92.94 108 SER A O 1
ATOM 816 N N . LEU A 1 109 ? -20.252 2.864 29.211 1.00 92.88 109 LEU A N 1
ATOM 817 C CA . LEU A 1 109 ? -21.330 1.905 29.498 1.00 92.88 109 LEU A CA 1
ATOM 818 C C . LEU A 1 109 ? -21.256 1.330 30.920 1.00 92.88 109 LEU A C 1
ATOM 820 O O . LEU A 1 109 ? -22.095 0.516 31.296 1.00 92.88 109 LEU A O 1
ATOM 824 N N . ARG A 1 110 ? -20.189 1.649 31.659 1.00 88.38 110 ARG A N 1
ATOM 825 C CA . ARG A 1 110 ? -19.952 1.165 33.022 1.00 88.38 110 ARG A CA 1
ATOM 826 C C . ARG A 1 110 ? -20.346 2.204 34.084 1.00 88.38 110 ARG A C 1
ATOM 828 O O . ARG A 1 110 ? -20.357 1.850 35.259 1.00 88.38 110 ARG A O 1
ATOM 835 N N . ASP A 1 111 ? -20.643 3.424 33.640 1.00 67.38 111 ASP A N 1
ATOM 836 C CA . ASP A 1 111 ? -21.200 4.544 34.403 1.00 67.38 111 ASP A CA 1
ATOM 837 C C . ASP A 1 111 ? -22.717 4.613 34.159 1.00 67.38 111 ASP A C 1
ATOM 839 O O . ASP A 1 111 ? -23.453 4.960 35.109 1.00 67.38 111 ASP A O 1
#

Secondary structure (DSSP, 8-state):
-BHHHIIIIIT---SS--S-SSSSS-TT-EEETTEEES-TTTSBGGG--S-EE-GGG--STHHHHHHHHHHHT-S----TTHHHHHHHHHHHHHHHHHHHHHHHHHHHT--

Foldseek 3Di:
DQQLCCCCVVVVNPQQDDDPLPLPLQLNWWDFVLHIDSHSSPHDPVNRDHDIGFLVNDPDPCNVVVVCVVVVVDDDDPCSSVRRVSSVVRSVVVVVVVVVVVVVVVVVVVD

pLDDT: mean 86.16, std 11.7, range [54.88, 96.31]